Protein AF-A0A1Z9PSG3-F1 (afdb_monomer)

Nearest PDB structures (foldseek):
  7zpi-assembly1_A  TM=4.264E-01  e=4.645E+00  Mus musculus
  6bq2-assembly1_B  TM=3.607E-01  e=4.940E+00  Medicago truncatula
  6ywy-assembly1_K  TM=2.471E-01  e=3.416E+00  Neurospora crassa
  3a0b-assembly1_O  TM=2.567E-01  e=6.717E+00  Thermostichus vulcanus

Solvent-accessible surface area (backbone atoms only — not comparable to full-atom values): 5642 Å² total; per-residue (Å²): 80,83,60,41,37,53,84,86,77,53,60,39,36,36,31,39,48,81,54,60,55,40,72,47,74,49,75,47,95,87,70,52,73,46,71,42,75,41,56,72,63,55,46,27,37,34,30,44,78,76,37,77,78,46,73,29,75,48,65,68,62,48,49,48,52,50,38,51,52,39,27,73,77,58,79,49,66,90,61,71,89,43,89,91,47,46,44,70,62,94,32,19,82,40,80,112

Radius of gyration: 13.53 Å; Cα contacts (8 Å, |Δi|>4): 172; chains: 1; bounding box: 31×31×33 Å

pLDDT: mean 79.84, std 7.47, range [59.53, 91.0]

Secondary structure (DSSP, 8-state):
-EEEE-SSS-SEEEEE-SSTT-EEEEE-TTS-EEEEEPPSS-SEEEEETTEEEEEES-HHHHHHHHHHHHHHHHS----S--TTTEEEETTEEEE-

Structure (mmCIF, N/CA/C/O backbone):
data_AF-A0A1Z9PSG3-F1
#
_entry.id   AF-A0A1Z9PSG3-F1
#
loop_
_atom_site.group_PDB
_atom_site.id
_atom_site.type_symbol
_atom_site.label_atom_id
_atom_site.label_alt_id
_atom_site.label_comp_id
_atom_site.label_asym_id
_atom_site.label_entity_id
_atom_site.label_seq_id
_atom_site.pdbx_PDB_ins_code
_atom_site.Cartn_x
_atom_site.Cartn_y
_atom_site.Cartn_z
_atom_site.occupancy
_atom_site.B_iso_or_equiv
_atom_site.auth_seq_id
_atom_site.auth_comp_id
_atom_site.auth_asym_id
_atom_site.auth_atom_id
_atom_site.pdbx_PDB_model_num
ATOM 1 N N . MET A 1 1 ? 3.164 -3.294 8.757 1.00 80.81 1 MET A N 1
ATOM 2 C CA . MET A 1 1 ? 4.576 -3.007 8.417 1.00 80.81 1 MET A CA 1
ATOM 3 C C . MET A 1 1 ? 4.630 -2.125 7.174 1.00 80.81 1 MET A C 1
ATOM 5 O O . MET A 1 1 ? 3.933 -2.445 6.222 1.00 80.81 1 MET A O 1
ATOM 9 N N . LEU A 1 2 ? 5.392 -1.024 7.164 1.00 84.12 2 LEU A N 1
ATOM 10 C CA . LEU A 1 2 ? 5.579 -0.207 5.951 1.00 84.12 2 LEU A CA 1
ATOM 11 C C . LEU A 1 2 ? 6.565 -0.918 5.016 1.00 84.12 2 LEU A C 1
ATOM 13 O O . LEU A 1 2 ? 7.644 -1.285 5.467 1.00 84.12 2 LEU A O 1
ATOM 17 N N . ILE A 1 3 ? 6.200 -1.096 3.747 1.00 84.69 3 ILE A N 1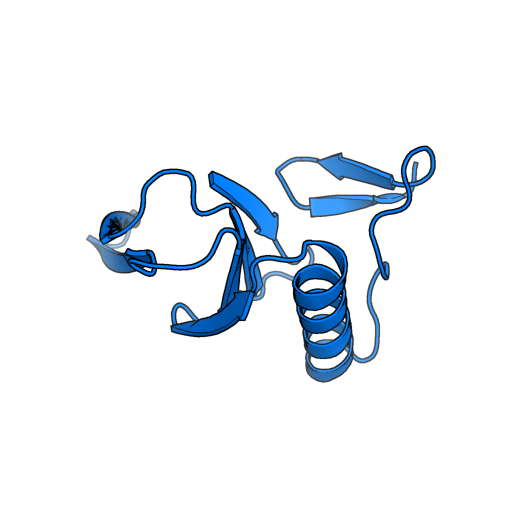
ATOM 18 C CA . ILE A 1 3 ? 7.038 -1.756 2.738 1.00 84.69 3 ILE A CA 1
ATOM 19 C C . ILE A 1 3 ? 7.766 -0.708 1.901 1.00 84.69 3 ILE A C 1
ATOM 21 O O . ILE A 1 3 ? 8.991 -0.671 1.878 1.00 84.69 3 ILE A O 1
ATOM 25 N N . ARG A 1 4 ? 7.004 0.178 1.252 1.00 83.56 4 ARG A N 1
ATOM 26 C CA . ARG A 1 4 ? 7.527 1.201 0.342 1.00 83.56 4 ARG A CA 1
ATOM 27 C C . ARG A 1 4 ? 6.821 2.531 0.577 1.00 83.56 4 ARG A C 1
ATOM 29 O O . ARG A 1 4 ? 5.631 2.553 0.870 1.00 83.56 4 ARG A O 1
ATOM 36 N N . LYS A 1 5 ? 7.534 3.638 0.423 1.00 83.75 5 LYS A N 1
ATOM 37 C CA . LYS A 1 5 ? 7.009 5.004 0.412 1.00 83.75 5 LYS A CA 1
ATOM 38 C C . LYS A 1 5 ? 7.535 5.749 -0.813 1.00 83.75 5 LYS A C 1
ATOM 40 O O . LYS A 1 5 ? 8.584 5.391 -1.352 1.00 83.75 5 LYS A O 1
ATOM 45 N N . SER A 1 6 ? 6.792 6.756 -1.268 1.00 77.94 6 SER A N 1
ATOM 46 C CA . SER A 1 6 ? 7.238 7.610 -2.376 1.00 77.94 6 SER A CA 1
ATOM 47 C C . SER A 1 6 ? 8.524 8.362 -2.016 1.00 77.94 6 SER A C 1
ATOM 49 O O . SER A 1 6 ? 8.698 8.814 -0.883 1.00 77.94 6 SER A O 1
ATOM 51 N N . SER A 1 7 ? 9.433 8.481 -2.989 1.00 70.69 7 SER A N 1
ATOM 52 C CA . SER A 1 7 ? 10.670 9.264 -2.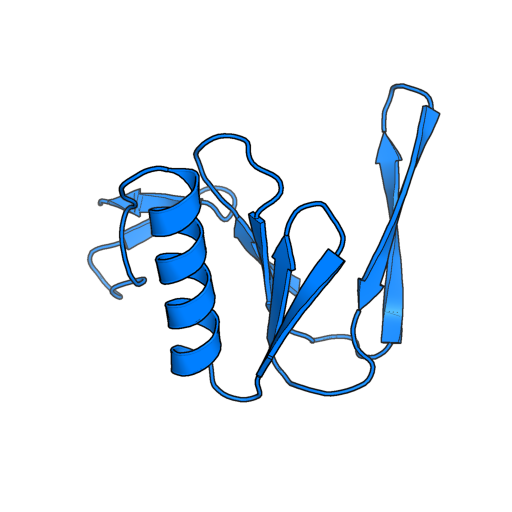871 1.00 70.69 7 SER A CA 1
ATOM 53 C C . SER A 1 7 ? 10.419 10.768 -2.964 1.00 70.69 7 SER A C 1
ATOM 55 O O . SER A 1 7 ? 11.200 11.547 -2.426 1.00 70.69 7 SER A O 1
ATOM 57 N N . LYS A 1 8 ? 9.334 11.180 -3.635 1.00 66.75 8 LYS A N 1
ATOM 58 C CA . LYS A 1 8 ? 9.075 12.576 -4.016 1.00 66.75 8 LYS A CA 1
ATOM 59 C C . LYS A 1 8 ? 8.336 13.398 -2.952 1.00 66.75 8 LYS A C 1
ATOM 61 O O . LYS A 1 8 ? 7.848 14.477 -3.251 1.00 66.75 8 LYS A O 1
ATOM 66 N N . GLY A 1 9 ? 8.247 12.907 -1.714 1.00 62.41 9 GLY A N 1
ATOM 67 C CA . GLY A 1 9 ? 7.662 13.660 -0.595 1.00 62.41 9 GLY A CA 1
ATOM 68 C C . GLY A 1 9 ? 6.134 13.615 -0.493 1.00 62.41 9 GLY A C 1
ATOM 69 O O . GLY A 1 9 ? 5.573 14.283 0.366 1.00 62.41 9 GLY A O 1
ATOM 70 N N . HIS A 1 10 ? 5.460 12.807 -1.313 1.00 69.75 10 HIS A N 1
ATOM 71 C CA . HIS A 1 10 ? 4.018 12.585 -1.196 1.00 69.75 10 HIS A CA 1
ATOM 72 C C . HIS A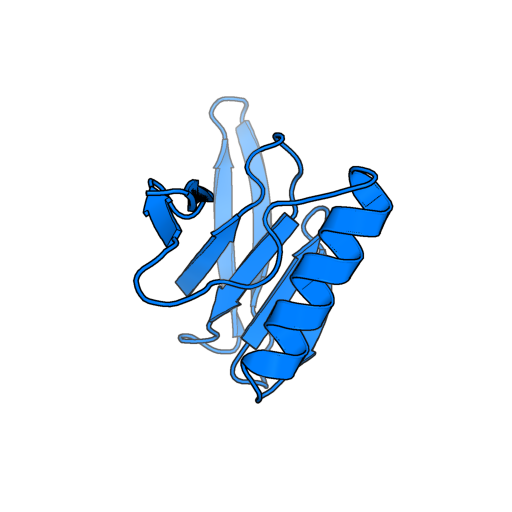 1 10 ? 3.702 11.477 -0.183 1.00 69.75 10 HIS A C 1
ATOM 74 O O . HIS A 1 10 ? 4.446 10.497 -0.068 1.00 69.75 10 HIS A O 1
ATOM 80 N N . ASP A 1 11 ? 2.552 11.596 0.487 1.00 79.06 11 ASP A N 1
ATOM 81 C CA . ASP A 1 11 ? 2.010 10.634 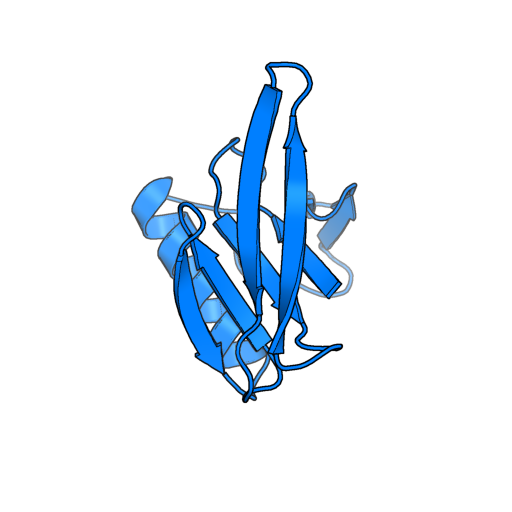1.462 1.00 79.06 11 ASP A CA 1
ATOM 82 C C . ASP A 1 11 ? 1.475 9.345 0.786 1.00 79.06 11 ASP A C 1
ATOM 84 O O . ASP A 1 11 ? 0.409 8.833 1.129 1.00 79.06 11 ASP A O 1
ATOM 88 N N . LEU A 1 12 ? 2.207 8.807 -0.201 1.00 84.38 12 LEU A N 1
ATOM 89 C CA . LEU A 1 12 ? 1.930 7.520 -0.841 1.00 84.38 12 LEU A CA 1
ATOM 90 C C . LEU A 1 12 ? 2.791 6.427 -0.204 1.00 84.38 12 LEU A C 1
ATOM 92 O O . LEU A 1 12 ? 4.022 6.409 -0.333 1.00 84.38 12 LEU A O 1
ATOM 96 N N . GLN A 1 13 ? 2.133 5.496 0.475 1.00 87.56 13 GLN A N 1
ATOM 97 C CA . GLN A 1 13 ? 2.759 4.473 1.302 1.00 87.56 13 GLN A CA 1
ATOM 98 C C . GLN A 1 13 ? 2.088 3.117 1.088 1.00 87.56 13 GLN A C 1
ATOM 100 O O . GLN A 1 13 ? 0.873 2.972 1.191 1.00 87.56 13 GLN A O 1
ATOM 105 N N . LEU A 1 14 ? 2.896 2.098 0.828 1.00 88.19 14 LEU A N 1
ATOM 106 C CA . LEU A 1 14 ? 2.469 0.717 0.674 1.00 88.19 14 LEU A CA 1
ATOM 107 C C . LEU A 1 14 ? 2.794 -0.067 1.943 1.00 88.19 14 LEU A C 1
ATOM 109 O O . LEU A 1 14 ? 3.951 -0.131 2.369 1.00 88.19 14 LEU A O 1
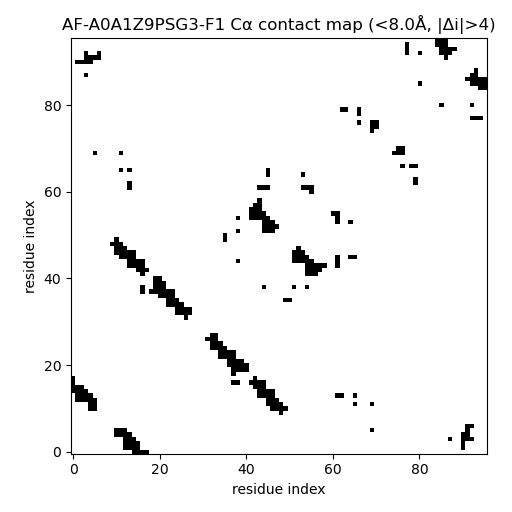ATOM 113 N N . TYR A 1 15 ? 1.784 -0.698 2.528 1.00 88.75 15 TYR A N 1
ATOM 114 C CA . TYR A 1 15 ? 1.897 -1.431 3.779 1.00 88.75 15 TYR A CA 1
ATOM 115 C C . TYR A 1 15 ? 1.575 -2.917 3.609 1.00 88.75 15 TYR A C 1
ATOM 117 O O . TYR A 1 15 ? 0.671 -3.309 2.870 1.00 88.75 15 TYR A O 1
ATOM 125 N N . ARG A 1 16 ? 2.279 -3.745 4.388 1.00 87.12 16 ARG A N 1
ATOM 126 C CA . ARG A 1 16 ? 1.886 -5.119 4.708 1.00 87.12 16 ARG A CA 1
ATOM 127 C C . ARG A 1 16 ? 1.031 -5.107 5.963 1.00 87.12 16 ARG A C 1
ATOM 129 O O . ARG A 1 16 ? 1.455 -4.572 6.998 1.00 87.12 16 ARG A O 1
ATOM 136 N N . ASN A 1 17 ? -0.126 -5.742 5.901 1.00 84.56 17 ASN A N 1
ATOM 137 C CA . ASN A 1 17 ? -1.002 -5.932 7.038 1.00 84.56 17 ASN A CA 1
ATOM 138 C C . ASN A 1 17 ? -0.508 -7.085 7.918 1.00 84.56 17 ASN A C 1
ATOM 140 O O . ASN A 1 17 ? -0.948 -8.221 7.818 1.00 84.56 17 ASN A O 1
ATOM 144 N N . THR A 1 18 ? 0.473 -6.786 8.763 1.00 80.75 18 THR A N 1
ATOM 145 C CA . THR A 1 18 ? 1.013 -7.733 9.751 1.00 80.75 18 THR A CA 1
ATOM 146 C C . THR A 1 18 ? 0.230 -7.715 11.065 1.00 80.75 18 THR A C 1
ATOM 148 O O . THR A 1 18 ? 0.426 -8.580 11.904 1.00 80.75 18 THR A O 1
ATOM 151 N N . THR A 1 19 ? -0.608 -6.696 11.268 1.00 80.31 19 THR A N 1
ATOM 152 C CA . THR A 1 19 ? -1.385 -6.459 12.492 1.00 80.31 19 THR A CA 1
ATOM 153 C C . THR A 1 19 ? -2.759 -5.912 12.090 1.00 80.31 19 THR A C 1
ATOM 155 O O . THR A 1 19 ? -2.929 -4.687 12.046 1.00 80.31 19 THR A O 1
ATOM 158 N N . PRO A 1 20 ? -3.707 -6.793 11.724 1.00 82.88 20 PRO A N 1
ATOM 159 C CA . PRO A 1 20 ? -5.030 -6.398 11.249 1.00 82.88 20 PRO A CA 1
ATOM 160 C C . PRO A 1 20 ? -5.788 -5.588 12.301 1.00 82.88 20 PRO A C 1
ATOM 162 O O . PRO A 1 20 ? -5.754 -5.919 13.483 1.00 82.88 20 PRO A O 1
ATOM 165 N N . GLY A 1 21 ? -6.450 -4.508 11.879 1.00 79.50 21 GLY A N 1
ATOM 166 C CA . GLY A 1 21 ? -7.220 -3.635 12.777 1.00 79.50 21 GLY A CA 1
ATOM 167 C C . GLY A 1 21 ? -6.379 -2.768 13.723 1.00 79.50 21 GLY A C 1
ATOM 168 O O . GLY A 1 21 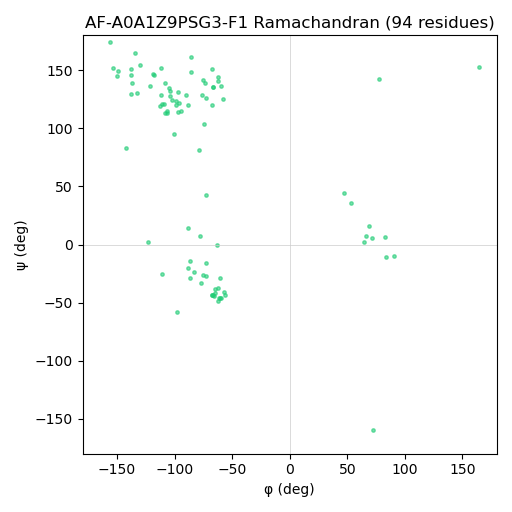? -6.935 -2.063 14.561 1.00 79.50 21 GLY A O 1
ATOM 169 N N . ALA A 1 22 ? -5.049 -2.783 13.596 1.00 83.00 22 ALA A N 1
ATOM 170 C CA .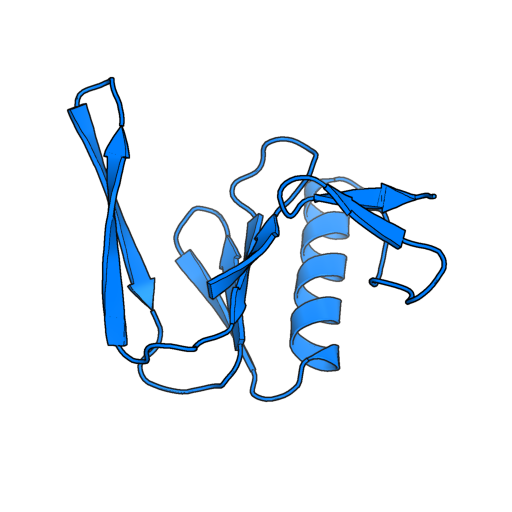 ALA A 1 22 ? -4.194 -1.920 14.396 1.00 83.00 22 ALA A CA 1
ATOM 171 C C . ALA A 1 22 ? -4.406 -0.444 14.038 1.00 83.00 22 ALA A C 1
ATOM 173 O O . ALA A 1 22 ? -4.398 -0.051 12.871 1.00 83.00 22 ALA A O 1
ATOM 174 N N . VAL A 1 23 ? -4.511 0.394 15.061 1.00 82.94 23 VAL A N 1
ATOM 175 C CA . VAL A 1 23 ? -4.516 1.846 14.910 1.00 82.94 23 VAL A CA 1
ATOM 176 C C . VAL A 1 23 ? -3.113 2.346 15.219 1.00 82.94 23 VAL A C 1
ATOM 178 O O . VAL A 1 23 ? -2.587 2.114 16.306 1.00 82.94 23 VAL A O 1
ATOM 181 N N . ARG A 1 24 ? -2.474 2.996 14.246 1.00 81.38 24 ARG A N 1
ATOM 182 C CA . ARG A 1 24 ? -1.160 3.610 14.439 1.00 81.38 24 ARG A CA 1
ATOM 183 C C . ARG A 1 24 ? -1.301 5.114 14.513 1.00 81.38 24 ARG A C 1
ATOM 185 O O . ARG A 1 24 ? -1.598 5.758 13.512 1.00 81.38 24 ARG A O 1
ATOM 192 N N . THR A 1 25 ? -1.022 5.655 15.688 1.00 80.00 25 THR A N 1
ATOM 193 C CA . THR A 1 25 ? -1.008 7.095 15.925 1.00 80.00 25 THR A CA 1
ATOM 194 C C . THR A 1 25 ? 0.426 7.596 15.860 1.00 80.00 25 THR A C 1
ATOM 196 O O . THR A 1 25 ? 1.295 7.110 16.585 1.00 80.00 25 THR A O 1
ATOM 199 N N . LYS A 1 26 ? 0.693 8.563 14.987 1.00 77.75 26 LYS A N 1
ATOM 200 C CA . LYS A 1 26 ? 1.979 9.248 14.903 1.00 77.75 26 LYS A CA 1
ATOM 201 C C . LYS A 1 26 ? 1.792 10.682 15.373 1.00 77.75 26 LYS A C 1
ATOM 203 O O . LYS A 1 26 ? 0.986 11.422 14.817 1.00 77.75 26 LYS A O 1
ATOM 208 N N . LYS A 1 27 ? 2.527 11.057 16.417 1.00 76.50 27 LYS A N 1
ATOM 209 C CA . LYS A 1 27 ? 2.540 12.422 16.942 1.00 76.50 27 LYS A CA 1
ATOM 210 C C . LYS A 1 27 ? 3.733 13.161 16.346 1.00 76.50 27 LYS A C 1
ATOM 212 O O . LYS A 1 27 ? 4.865 12.691 16.460 1.00 76.50 27 LYS A O 1
ATOM 217 N N . PHE A 1 28 ? 3.470 14.266 15.665 1.00 74.69 28 PHE A N 1
ATOM 218 C CA . PHE A 1 28 ? 4.501 15.112 15.077 1.00 74.69 28 PHE A CA 1
ATOM 219 C C . PHE A 1 28 ? 5.023 16.109 16.112 1.00 74.69 28 PHE A C 1
ATOM 221 O O . PHE A 1 28 ? 4.384 16.350 17.140 1.00 74.69 28 PHE A O 1
ATOM 228 N N . LYS A 1 29 ? 6.206 16.679 15.851 1.00 72.00 29 LYS A N 1
ATOM 229 C CA . LYS A 1 29 ? 6.814 17.687 16.736 1.00 72.00 29 LYS A CA 1
ATOM 230 C C . LYS A 1 29 ? 5.938 18.933 16.885 1.00 72.00 29 LYS A C 1
ATOM 232 O O . LYS A 1 29 ? 5.941 19.527 17.954 1.00 72.00 29 LYS A O 1
ATOM 237 N N . ASP A 1 30 ? 5.138 19.241 15.868 1.00 77.31 30 ASP A N 1
ATOM 238 C CA . ASP A 1 30 ? 4.207 20.375 15.846 1.00 77.31 30 ASP A CA 1
ATOM 239 C C . ASP A 1 30 ? 2.912 20.120 16.644 1.00 77.31 30 ASP A C 1
ATOM 241 O O . ASP A 1 30 ? 1.975 20.910 16.603 1.00 77.31 30 ASP A O 1
ATOM 245 N N . GLY A 1 31 ? 2.825 18.999 17.371 1.00 72.19 31 GLY A N 1
ATOM 246 C CA . GLY A 1 31 ? 1.683 18.655 18.222 1.00 72.19 31 GLY A CA 1
ATOM 247 C C . GLY A 1 31 ? 0.518 17.986 17.490 1.00 72.19 31 GLY A C 1
ATOM 248 O O . GLY A 1 31 ? -0.359 17.421 18.146 1.00 72.19 31 GLY A O 1
ATOM 249 N N . THR A 1 32 ? 0.529 17.964 16.156 1.00 75.81 32 THR A N 1
ATOM 250 C CA . THR A 1 32 ? -0.463 17.252 15.345 1.00 75.81 32 THR A CA 1
ATOM 251 C C . THR A 1 32 ? -0.346 15.738 15.528 1.00 75.81 32 THR A C 1
ATOM 253 O O . THR A 1 32 ? 0.741 15.154 15.556 1.00 75.81 32 THR A O 1
ATOM 256 N N . THR A 1 33 ? -1.494 15.083 15.679 1.00 78.44 33 THR A N 1
ATOM 257 C CA . THR A 1 33 ? -1.613 13.624 15.746 1.00 78.44 33 THR A CA 1
ATOM 258 C C . THR A 1 33 ? -2.263 13.114 14.477 1.00 78.44 33 THR A C 1
ATOM 260 O O . THR A 1 33 ? -3.402 13.465 14.180 1.00 78.44 33 THR A O 1
ATOM 263 N N . GLU A 1 34 ? -1.563 12.246 13.758 1.00 78.88 34 GLU A N 1
ATOM 264 C CA . GLU A 1 34 ? -2.124 11.532 12.619 1.00 78.88 34 GLU A CA 1
ATOM 265 C C . GLU A 1 34 ? -2.420 10.096 13.012 1.00 78.88 34 GLU A C 1
ATOM 267 O O . GLU A 1 34 ? -1.584 9.406 13.599 1.00 78.88 34 GLU A O 1
ATOM 272 N N . THR A 1 35 ? -3.621 9.649 12.667 1.00 80.12 35 THR A N 1
ATOM 273 C CA . THR A 1 35 ? -4.089 8.303 12.967 1.00 80.12 35 THR A CA 1
ATOM 274 C C . THR A 1 35 ? -4.238 7.544 11.662 1.00 80.12 35 THR A C 1
ATOM 276 O O . THR A 1 35 ? -5.016 7.940 10.799 1.00 80.12 35 THR A O 1
ATOM 279 N N . LEU A 1 36 ? -3.496 6.450 11.518 1.00 82.25 36 LEU A N 1
ATOM 280 C CA . LEU A 1 36 ? -3.637 5.520 10.409 1.00 82.25 36 LEU A CA 1
ATOM 281 C C . LEU A 1 36 ? -4.264 4.224 10.917 1.00 82.25 36 LEU A C 1
ATOM 283 O O . LEU A 1 36 ? -3.638 3.466 11.663 1.00 82.25 36 LEU A O 1
ATOM 287 N N . THR A 1 37 ? -5.486 3.956 10.472 1.00 83.50 37 THR A N 1
ATOM 288 C CA . THR A 1 37 ? -6.196 2.715 10.788 1.00 83.50 37 THR A CA 1
ATOM 289 C C . THR A 1 37 ? -5.852 1.647 9.762 1.00 83.50 37 THR A C 1
ATOM 291 O O . THR A 1 37 ? -6.090 1.811 8.564 1.00 83.50 37 THR A O 1
ATOM 294 N N . TYR A 1 38 ? -5.281 0.541 10.230 1.00 82.56 38 TYR A N 1
ATOM 295 C CA . TYR A 1 38 ? -4.973 -0.597 9.378 1.00 82.56 38 TYR A CA 1
ATOM 296 C C . TYR A 1 38 ? -6.273 -1.337 9.061 1.00 82.56 38 TYR A C 1
ATOM 298 O O . TYR A 1 38 ? -7.128 -1.486 9.938 1.00 82.56 38 TYR A O 1
ATOM 306 N N . PRO A 1 39 ? -6.443 -1.833 7.828 1.00 82.12 39 PRO A N 1
ATOM 307 C CA . PRO A 1 39 ? -7.619 -2.616 7.499 1.00 82.12 39 PRO A CA 1
ATOM 308 C C . PRO A 1 39 ? -7.666 -3.897 8.347 1.00 82.12 39 PRO A C 1
ATOM 310 O O . PRO A 1 39 ? -6.642 -4.505 8.665 1.00 82.12 39 PRO A O 1
ATOM 313 N N . SER A 1 40 ? -8.872 -4.311 8.732 1.00 81.75 40 SER A N 1
ATOM 314 C CA . SER A 1 40 ? -9.114 -5.548 9.491 1.00 81.75 40 SER A CA 1
ATOM 315 C C . SER A 1 40 ? -8.942 -6.811 8.645 1.00 81.75 40 SER A C 1
ATOM 317 O O . SER A 1 40 ? -8.817 -7.906 9.180 1.00 8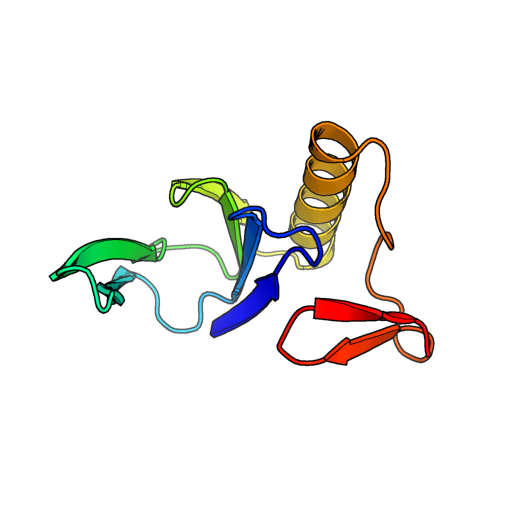1.75 40 SER A O 1
ATOM 319 N N . SER A 1 41 ? -8.925 -6.657 7.323 1.00 78.06 41 SER A N 1
ATOM 320 C CA . SER A 1 41 ? -8.794 -7.731 6.345 1.00 78.06 41 SER A CA 1
ATOM 321 C C . SER A 1 41 ? -7.775 -7.356 5.270 1.00 78.06 41 SER A C 1
ATOM 323 O O . SER A 1 41 ? -7.431 -6.182 5.111 1.00 78.06 41 SER A O 1
ATOM 325 N N . LYS A 1 42 ? -7.336 -8.362 4.510 1.00 84.50 42 LYS A N 1
ATOM 326 C CA . LYS A 1 42 ? -6.352 -8.286 3.421 1.00 84.50 42 LYS A CA 1
ATOM 327 C C . LYS A 1 42 ? -4.894 -8.193 3.860 1.00 84.50 42 LYS A C 1
ATOM 329 O O . LYS A 1 42 ? -4.573 -7.501 4.824 1.00 84.50 42 LYS A O 1
ATOM 334 N N . ASN A 1 43 ? -4.013 -8.864 3.117 1.00 87.06 43 ASN A N 1
ATOM 335 C CA . ASN A 1 43 ? -2.575 -8.931 3.420 1.00 87.06 43 ASN A CA 1
ATOM 336 C C . ASN A 1 43 ? -1.812 -7.630 3.136 1.00 87.06 43 ASN A C 1
ATOM 338 O O . ASN A 1 43 ? -0.788 -7.367 3.771 1.00 87.06 43 ASN A O 1
ATOM 342 N N . TYR A 1 44 ? -2.284 -6.811 2.198 1.00 88.75 44 TYR A N 1
ATOM 343 C CA . TYR A 1 44 ? -1.626 -5.581 1.771 1.00 88.75 44 TYR A CA 1
ATOM 344 C C . TYR A 1 44 ? -2.622 -4.447 1.585 1.00 88.75 44 TYR A C 1
ATOM 346 O O . TYR A 1 44 ? -3.783 -4.655 1.223 1.00 88.75 44 TYR A O 1
ATOM 354 N N . PHE A 1 45 ? -2.147 -3.225 1.798 1.00 90.62 45 PHE A N 1
ATOM 355 C CA . PHE A 1 45 ? -2.950 -2.037 1.576 1.00 90.62 45 PHE A CA 1
ATOM 356 C C . PHE A 1 45 ? -2.100 -0.838 1.180 1.00 90.62 45 PHE A C 1
ATOM 358 O O . PHE A 1 45 ? -0.968 -0.659 1.635 1.00 90.62 45 PHE A O 1
ATOM 365 N N . LEU A 1 46 ? -2.683 -0.022 0.314 1.00 89.75 46 LEU A N 1
ATOM 366 C CA . LEU A 1 46 ? -2.104 1.194 -0.215 1.00 89.75 46 LEU A CA 1
ATOM 367 C C . LEU A 1 46 ? -2.751 2.385 0.480 1.00 89.75 46 LEU A C 1
ATOM 369 O O . LEU A 1 46 ? -3.977 2.500 0.528 1.00 89.75 46 LEU A O 1
ATOM 373 N N . VAL A 1 47 ? -1.911 3.258 1.011 1.00 87.88 47 VAL A N 1
ATOM 374 C CA . VAL A 1 47 ? -2.299 4.488 1.688 1.00 87.88 47 VAL A CA 1
ATOM 375 C C . VAL A 1 47 ? -1.858 5.655 0.825 1.00 87.88 47 VAL A C 1
ATOM 377 O O . VAL A 1 47 ? -0.699 5.722 0.422 1.00 87.88 47 VAL A O 1
ATOM 380 N N . PHE A 1 48 ? -2.782 6.564 0.555 1.00 86.62 48 PHE A N 1
ATOM 381 C CA . PHE A 1 48 ? -2.518 7.819 -0.127 1.00 86.62 48 PHE A CA 1
ATOM 382 C C . PHE A 1 48 ? -3.181 8.951 0.645 1.00 86.62 48 PHE A C 1
ATOM 384 O O . PHE A 1 48 ? -4.350 8.831 1.014 1.00 86.62 48 PHE A O 1
ATOM 391 N N . ASN A 1 49 ? -2.437 10.022 0.930 1.00 83.25 49 ASN A N 1
ATOM 392 C CA . ASN A 1 49 ? -2.917 11.147 1.742 1.00 83.25 49 ASN A CA 1
ATOM 393 C C . ASN A 1 49 ? -3.620 10.673 3.024 1.00 83.25 49 ASN A C 1
ATOM 395 O O . ASN A 1 49 ? -4.706 11.133 3.372 1.00 83.25 49 ASN A O 1
ATOM 399 N N . ARG A 1 50 ? -3.000 9.695 3.701 1.00 77.88 50 ARG A N 1
ATOM 400 C CA . ARG A 1 50 ? -3.457 9.097 4.973 1.00 77.88 50 ARG A CA 1
ATOM 401 C C . ARG A 1 50 ? -4.765 8.301 4.887 1.00 77.88 50 ARG A C 1
ATOM 403 O O . ARG A 1 50 ? -5.246 7.820 5.908 1.00 77.88 50 ARG A O 1
ATOM 410 N N . ASN A 1 51 ? -5.293 8.077 3.686 1.00 82.88 51 ASN A N 1
ATOM 411 C CA . ASN A 1 51 ? -6.458 7.236 3.450 1.00 82.88 51 ASN A CA 1
ATOM 412 C C . ASN A 1 51 ? -6.066 5.933 2.760 1.00 82.88 51 ASN A C 1
ATOM 414 O O . ASN A 1 51 ? -5.249 5.913 1.841 1.00 82.88 51 ASN A O 1
ATOM 418 N N . VAL A 1 52 ? -6.669 4.826 3.193 1.00 87.75 52 VAL A N 1
ATOM 419 C CA . VAL A 1 52 ? -6.492 3.530 2.529 1.00 87.75 52 VAL A CA 1
ATOM 420 C C . VAL A 1 52 ? -7.288 3.543 1.227 1.00 87.75 52 VAL A C 1
ATOM 422 O O . VAL A 1 52 ? -8.507 3.396 1.255 1.00 87.75 52 VAL A O 1
ATOM 425 N N . ILE A 1 53 ? -6.599 3.702 0.099 1.00 89.00 53 ILE A N 1
ATOM 426 C CA . ILE A 1 53 ? -7.225 3.770 -1.228 1.00 89.00 53 ILE A CA 1
ATOM 427 C C . ILE A 1 53 ? -7.433 2.391 -1.852 1.00 89.00 53 ILE A C 1
ATOM 429 O O . ILE A 1 53 ? -8.367 2.200 -2.623 1.00 89.00 53 ILE A O 1
ATOM 433 N N . GLN A 1 54 ? -6.593 1.411 -1.509 1.00 89.75 54 GLN A N 1
ATOM 434 C CA . GLN A 1 54 ? -6.686 0.070 -2.081 1.00 89.75 54 GLN A CA 1
ATOM 435 C C . GLN A 1 54 ? -6.213 -0.996 -1.098 1.00 89.75 54 GLN A C 1
ATOM 437 O O . GLN A 1 54 ? -5.354 -0.753 -0.251 1.00 89.75 54 GLN A O 1
ATOM 442 N N . ARG A 1 55 ? -6.796 -2.193 -1.199 1.00 91.00 55 ARG A N 1
ATOM 443 C CA . ARG A 1 55 ? -6.499 -3.356 -0.355 1.00 91.00 55 ARG A CA 1
ATOM 444 C C . ARG A 1 55 ? -6.418 -4.588 -1.245 1.00 91.00 55 ARG A C 1
ATOM 446 O O . ARG A 1 55 ? -7.230 -4.728 -2.155 1.00 91.00 55 ARG A O 1
ATOM 453 N N . SER A 1 56 ? -5.460 -5.469 -0.996 1.00 89.31 56 SER A N 1
ATOM 454 C CA . SER A 1 56 ? -5.261 -6.676 -1.799 1.00 89.31 56 SER A CA 1
ATOM 455 C C . SER A 1 56 ? -4.589 -7.771 -0.982 1.00 89.31 56 SER A C 1
ATOM 457 O O . SER A 1 56 ? -3.824 -7.491 -0.063 1.00 89.31 56 SER A O 1
ATOM 459 N N . ASP A 1 57 ? -4.850 -9.023 -1.344 1.00 87.75 57 ASP A N 1
ATOM 460 C CA . ASP A 1 57 ? -4.107 -10.177 -0.828 1.00 87.75 57 ASP A CA 1
ATOM 461 C C . ASP A 1 57 ? -2.865 -10.494 -1.668 1.00 87.75 57 ASP A C 1
ATOM 463 O O . ASP A 1 57 ? -1.937 -11.126 -1.168 1.00 87.75 57 ASP A O 1
ATOM 467 N N . SER A 1 58 ? -2.838 -10.012 -2.916 1.00 88.38 58 SER A N 1
ATOM 468 C CA . SER A 1 58 ? -1.751 -10.210 -3.875 1.00 88.38 58 SER A CA 1
ATOM 469 C C . SER A 1 58 ? -0.792 -9.020 -3.890 1.00 88.38 58 SER A C 1
ATOM 471 O O . SER A 1 58 ? -1.228 -7.866 -4.008 1.00 88.38 58 SER A O 1
ATOM 473 N N . TRP A 1 59 ? 0.507 -9.326 -3.805 1.00 83.00 59 TRP A N 1
ATOM 474 C CA . TRP A 1 59 ? 1.600 -8.359 -3.904 1.00 83.00 59 TRP A CA 1
ATOM 475 C C . TRP A 1 59 ? 1.624 -7.667 -5.271 1.00 83.00 59 TRP A C 1
ATOM 477 O O . TRP A 1 59 ? 1.630 -6.441 -5.326 1.00 83.00 59 TRP A O 1
ATOM 487 N N . ASP A 1 60 ? 1.544 -8.427 -6.365 1.00 87.38 60 ASP A N 1
ATOM 488 C CA . ASP A 1 60 ? 1.571 -7.875 -7.724 1.00 87.38 60 ASP A CA 1
ATOM 489 C C . ASP A 1 60 ? 0.474 -6.834 -7.951 1.00 87.38 60 ASP A C 1
ATOM 491 O O . ASP A 1 60 ? 0.724 -5.761 -8.500 1.00 87.38 60 ASP A O 1
ATOM 495 N N . THR A 1 61 ? -0.743 -7.119 -7.484 1.00 89.81 61 THR A N 1
ATOM 496 C CA . THR A 1 61 ? -1.889 -6.221 -7.663 1.00 89.81 61 THR A CA 1
ATOM 497 C C . THR A 1 61 ? -1.700 -4.905 -6.914 1.00 89.81 61 THR A C 1
ATOM 499 O O . THR A 1 61 ? -1.991 -3.839 -7.453 1.00 89.81 61 THR A O 1
ATOM 502 N N . ILE A 1 62 ? -1.224 -4.958 -5.665 1.00 88.19 62 ILE A N 1
ATOM 503 C CA . ILE A 1 62 ? -1.072 -3.747 -4.849 1.00 88.19 62 ILE A CA 1
ATOM 504 C C . ILE A 1 62 ? 0.166 -2.942 -5.246 1.00 88.19 62 ILE A C 1
ATOM 506 O O . ILE A 1 62 ? 0.152 -1.715 -5.179 1.00 88.19 62 ILE A O 1
ATOM 510 N N . GLU A 1 63 ? 1.230 -3.618 -5.680 1.00 85.94 63 GLU A N 1
ATOM 511 C CA . GLU A 1 63 ? 2.425 -2.966 -6.191 1.00 85.94 63 GLU A CA 1
ATOM 512 C C . GLU A 1 63 ? 2.122 -2.256 -7.507 1.00 85.94 63 GLU A C 1
ATOM 514 O O . GLU A 1 63 ? 2.512 -1.103 -7.681 1.00 85.94 63 GLU A O 1
ATOM 519 N N . GLN A 1 64 ? 1.377 -2.898 -8.407 1.00 86.94 64 GLN A N 1
ATOM 520 C CA . GLN A 1 64 ? 0.944 -2.256 -9.640 1.00 86.94 64 GLN A CA 1
ATOM 521 C C . GLN A 1 64 ? 0.081 -1.025 -9.352 1.00 86.94 64 GLN A C 1
ATOM 523 O O . GLN A 1 64 ? 0.383 0.044 -9.870 1.00 86.94 64 GLN A O 1
ATOM 528 N N . ALA A 1 65 ? -0.887 -1.132 -8.438 1.00 87.38 65 ALA A N 1
ATOM 529 C CA . ALA A 1 65 ? -1.682 0.015 -8.004 1.00 87.38 65 ALA A CA 1
ATOM 530 C C . ALA A 1 65 ? -0.822 1.159 -7.440 1.00 87.38 65 ALA A C 1
ATOM 532 O O . ALA A 1 65 ? -1.065 2.325 -7.744 1.00 87.38 65 ALA A O 1
ATOM 533 N N . TYR A 1 66 ? 0.209 0.840 -6.649 1.00 85.81 66 TYR A N 1
ATOM 534 C CA . TYR A 1 66 ? 1.168 1.832 -6.159 1.00 85.81 66 TYR A CA 1
ATOM 535 C C . TYR A 1 66 ? 1.914 2.511 -7.316 1.00 85.81 66 TYR A C 1
ATOM 537 O O . TYR A 1 66 ? 2.055 3.732 -7.322 1.00 85.81 66 TYR A O 1
ATOM 545 N N . VAL A 1 67 ? 2.402 1.738 -8.291 1.00 84.38 67 VAL A N 1
ATOM 546 C CA . VAL A 1 67 ? 3.144 2.260 -9.449 1.00 84.38 67 VAL A CA 1
ATOM 547 C C . VAL A 1 67 ? 2.256 3.134 -10.326 1.00 84.38 67 VAL A C 1
ATOM 549 O O . VAL A 1 67 ? 2.701 4.197 -10.751 1.00 84.38 67 VAL A O 1
ATOM 552 N N . ASP A 1 68 ? 1.015 2.721 -10.562 1.00 86.31 68 ASP A N 1
ATOM 553 C CA . ASP A 1 68 ? 0.060 3.473 -11.370 1.00 86.31 68 ASP A CA 1
ATOM 554 C C . ASP A 1 68 ? -0.314 4.785 -10.680 1.00 86.31 68 ASP A C 1
ATOM 556 O O . ASP A 1 68 ? -0.244 5.840 -11.305 1.00 86.31 68 ASP A O 1
ATOM 560 N N . LYS A 1 69 ? -0.563 4.764 -9.362 1.00 84.00 69 LYS A N 1
ATOM 561 C CA . LYS A 1 69 ? -0.754 5.995 -8.580 1.00 84.00 69 LYS A CA 1
ATOM 562 C C . LYS A 1 69 ? 0.478 6.895 -8.575 1.00 84.00 69 LYS A C 1
ATOM 564 O O . LYS A 1 69 ? 0.354 8.109 -8.651 1.00 84.00 69 LYS A O 1
ATOM 569 N N . CYS A 1 70 ? 1.671 6.316 -8.523 1.00 79.88 70 CYS A N 1
ATOM 570 C CA . CYS A 1 70 ? 2.918 7.068 -8.614 1.00 79.88 70 CYS A CA 1
ATOM 571 C C . CYS A 1 70 ? 3.077 7.734 -9.996 1.00 79.88 70 CYS A C 1
ATOM 573 O O . CYS A 1 70 ? 3.530 8.871 -10.076 1.00 79.88 70 CYS A O 1
ATOM 575 N N . LYS A 1 71 ? 2.669 7.067 -11.086 1.00 81.31 71 LYS A N 1
ATOM 576 C CA . LYS A 1 71 ? 2.654 7.654 -12.437 1.00 81.31 71 LYS A CA 1
ATOM 577 C C . LYS A 1 71 ? 1.623 8.771 -12.575 1.00 81.31 71 LYS A C 1
ATOM 579 O O . LYS A 1 71 ? 1.954 9.796 -13.154 1.00 81.31 71 LYS A O 1
ATOM 584 N N . ASP A 1 72 ? 0.424 8.575 -12.037 1.00 81.00 72 ASP A N 1
ATOM 585 C CA . ASP A 1 72 ? -0.671 9.553 -12.043 1.00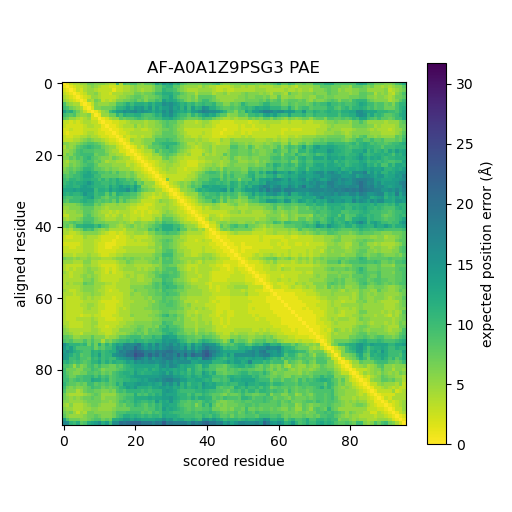 81.00 72 ASP A CA 1
ATOM 586 C C . ASP A 1 72 ? -0.257 10.856 -11.335 1.00 81.00 72 ASP A C 1
ATOM 588 O O . ASP A 1 72 ? -0.391 11.946 -11.880 1.00 81.00 72 ASP A O 1
ATOM 592 N N . GLU A 1 73 ? 0.368 10.737 -10.160 1.00 75.94 73 GLU A N 1
ATOM 593 C CA . GLU A 1 73 ? 0.757 11.888 -9.334 1.00 75.94 73 GLU A CA 1
ATOM 594 C C . GLU A 1 73 ? 2.094 12.532 -9.747 1.00 75.94 73 GLU A C 1
ATOM 596 O O . GLU A 1 73 ? 2.365 13.683 -9.403 1.00 75.94 73 GLU A O 1
ATOM 601 N N . HIS A 1 74 ? 2.992 11.801 -10.420 1.00 65.50 74 HIS A N 1
ATOM 602 C CA . HIS A 1 74 ? 4.356 12.279 -10.712 1.00 65.50 74 HIS A CA 1
ATOM 603 C C . HIS A 1 74 ? 4.724 12.291 -12.198 1.00 65.50 74 HIS A C 1
ATOM 605 O O . HIS A 1 74 ? 5.877 12.590 -12.521 1.00 65.50 74 HIS A O 1
ATOM 611 N N . GLY A 1 75 ? 3.804 11.920 -13.093 1.00 59.53 75 GLY A N 1
ATOM 612 C CA . GLY A 1 75 ? 4.063 11.737 -14.527 1.00 59.53 75 GLY A CA 1
ATOM 613 C C . GLY A 1 75 ? 5.041 10.597 -14.847 1.00 59.53 75 GLY A C 1
ATOM 614 O O . GLY A 1 75 ? 5.390 10.387 -16.005 1.00 59.53 75 GLY A O 1
ATOM 615 N N . GLY A 1 76 ? 5.510 9.865 -13.829 1.00 61.41 76 GLY A N 1
ATOM 616 C CA . GLY A 1 76 ? 6.532 8.829 -13.936 1.00 61.41 76 GLY A CA 1
ATOM 617 C C . GLY A 1 76 ? 7.123 8.440 -12.576 1.00 61.41 76 GLY A C 1
ATOM 618 O O . GLY A 1 76 ? 7.177 9.238 -11.641 1.00 61.41 76 GLY A O 1
ATOM 619 N N . GLY A 1 77 ? 7.598 7.200 -12.463 1.00 61.00 77 GLY A N 1
ATOM 620 C CA . GLY A 1 77 ? 8.250 6.680 -11.260 1.00 61.00 77 GLY A CA 1
ATOM 621 C C . GLY A 1 77 ? 9.175 5.511 -11.588 1.00 61.00 77 GLY A C 1
ATOM 622 O O . GLY A 1 77 ? 9.170 5.023 -12.713 1.00 61.00 77 GLY A O 1
ATOM 623 N N . THR A 1 78 ? 9.917 5.016 -10.594 1.00 63.53 78 THR A N 1
ATOM 624 C CA . THR A 1 78 ? 10.888 3.903 -10.726 1.00 63.53 78 THR A CA 1
ATOM 625 C C . THR A 1 78 ? 10.260 2.560 -11.138 1.00 63.53 78 THR A C 1
ATOM 627 O O . THR A 1 78 ? 10.945 1.553 -11.249 1.00 63.53 78 THR A O 1
ATOM 630 N N . GLY A 1 79 ? 8.938 2.506 -11.319 1.00 71.12 79 GLY A N 1
ATOM 631 C CA . GLY A 1 79 ? 8.225 1.286 -11.675 1.00 71.12 79 GLY A CA 1
ATOM 632 C C . GLY A 1 79 ? 8.136 0.272 -10.530 1.00 71.12 79 GLY A C 1
ATOM 633 O O . GLY A 1 79 ? 8.225 0.620 -9.340 1.00 71.12 79 GLY A O 1
ATOM 634 N N . ARG A 1 80 ? 7.891 -0.987 -10.914 1.00 76.88 80 ARG A N 1
ATOM 635 C CA . ARG A 1 80 ? 7.826 -2.132 -9.996 1.00 76.88 80 ARG A CA 1
ATOM 636 C C . ARG A 1 80 ? 9.203 -2.414 -9.399 1.00 76.88 80 ARG A C 1
ATOM 638 O O . ARG A 1 80 ? 10.233 -2.145 -10.015 1.00 76.88 80 ARG A O 1
ATOM 645 N N . MET A 1 81 ? 9.226 -2.960 -8.192 1.00 73.19 81 MET A N 1
ATOM 646 C CA . MET A 1 81 ? 10.445 -3.444 -7.571 1.00 73.19 81 MET A CA 1
ATOM 647 C C . MET A 1 81 ? 10.949 -4.667 -8.336 1.00 73.19 81 MET A C 1
ATOM 649 O O . MET A 1 81 ? 10.266 -5.682 -8.427 1.00 73.19 81 MET A O 1
ATOM 653 N N . LEU A 1 82 ? 12.160 -4.569 -8.878 1.00 73.88 82 LEU A N 1
ATOM 654 C CA . LEU A 1 82 ? 12.842 -5.679 -9.521 1.00 73.88 82 LEU A CA 1
ATOM 655 C C . LEU A 1 82 ? 13.953 -6.141 -8.585 1.00 73.88 82 LEU A C 1
ATOM 657 O O . LEU A 1 82 ? 14.893 -5.395 -8.301 1.00 73.88 82 LEU A O 1
ATOM 661 N N . ILE A 1 83 ? 13.821 -7.371 -8.090 1.00 67.56 83 ILE A N 1
ATOM 662 C CA . ILE A 1 83 ? 14.830 -8.005 -7.240 1.00 67.56 83 ILE A CA 1
ATOM 663 C C . ILE A 1 83 ? 16.154 -8.035 -8.016 1.00 67.56 83 ILE A C 1
ATOM 665 O O . ILE A 1 83 ? 16.199 -8.507 -9.151 1.00 67.56 83 ILE A O 1
ATOM 669 N N . GLY A 1 84 ? 17.215 -7.491 -7.418 1.00 70.25 84 GLY A N 1
ATOM 670 C CA . GLY A 1 84 ? 18.553 -7.425 -8.016 1.00 70.25 84 GLY A CA 1
ATOM 671 C C . GLY A 1 84 ? 18.856 -6.167 -8.838 1.00 70.25 84 GLY A C 1
ATOM 672 O O . GLY A 1 84 ? 20.014 -5.959 -9.175 1.00 70.25 84 GLY A O 1
ATOM 673 N N . LYS A 1 85 ? 17.866 -5.313 -9.131 1.00 71.38 85 LYS A N 1
ATOM 674 C CA . LYS A 1 85 ? 18.094 -3.983 -9.740 1.00 71.38 85 LYS A CA 1
ATOM 675 C C . LYS A 1 85 ? 17.790 -2.830 -8.795 1.00 71.38 85 LYS A C 1
ATOM 677 O O . LYS A 1 85 ? 18.298 -1.731 -8.976 1.00 71.38 85 LYS A O 1
ATOM 682 N N . HIS A 1 86 ? 16.915 -3.072 -7.825 1.00 77.38 86 HIS A N 1
ATOM 683 C CA . HIS A 1 86 ? 16.385 -2.051 -6.939 1.00 77.38 86 HIS A CA 1
ATOM 684 C C . HIS A 1 86 ? 16.707 -2.382 -5.483 1.00 77.38 86 HIS A C 1
ATOM 686 O O . HIS A 1 86 ? 16.510 -3.516 -5.042 1.00 77.38 86 HIS A O 1
ATOM 692 N N . GLU A 1 87 ? 17.126 -1.373 -4.724 1.00 78.38 87 GLU A N 1
ATOM 693 C CA . GLU A 1 87 ? 17.268 -1.442 -3.273 1.00 78.38 87 GLU A CA 1
ATOM 694 C C . GLU A 1 87 ? 16.240 -0.550 -2.563 1.00 78.38 87 GLU A C 1
ATOM 696 O O . GLU A 1 87 ? 15.770 0.462 -3.092 1.00 78.38 87 GLU A O 1
ATOM 701 N N . LEU A 1 88 ? 15.868 -0.938 -1.342 1.00 75.62 88 LEU A N 1
ATOM 702 C CA . LEU A 1 88 ? 14.967 -0.175 -0.479 1.00 75.62 88 LEU A CA 1
ATOM 703 C C . LEU A 1 88 ? 15.785 0.590 0.562 1.00 75.62 88 LEU A C 1
ATOM 705 O O . LEU A 1 88 ? 16.074 0.076 1.641 1.00 75.62 88 LEU A O 1
ATOM 709 N N . VAL A 1 89 ? 16.093 1.853 0.279 1.00 75.62 89 VAL A N 1
ATOM 710 C CA . VAL A 1 89 ? 16.770 2.739 1.235 1.00 75.62 89 VAL A CA 1
ATOM 711 C C . VAL A 1 89 ? 15.714 3.543 1.989 1.00 75.62 89 VAL A C 1
ATOM 713 O O . VAL A 1 89 ? 14.991 4.344 1.397 1.00 75.62 89 VAL A O 1
ATOM 716 N N . ASN A 1 90 ? 15.582 3.338 3.305 1.00 76.75 90 ASN A N 1
ATOM 717 C CA . ASN A 1 90 ? 14.551 3.984 4.139 1.00 76.75 90 ASN A CA 1
ATOM 718 C C . ASN A 1 90 ? 13.113 3.805 3.606 1.00 76.75 90 ASN A C 1
ATOM 720 O O . ASN A 1 90 ? 12.278 4.712 3.717 1.00 76.75 90 ASN A O 1
ATOM 724 N N . ASN A 1 91 ? 12.834 2.633 3.031 1.00 78.06 91 ASN A N 1
ATOM 725 C CA . ASN A 1 91 ? 11.575 2.255 2.384 1.00 78.06 91 ASN A CA 1
ATOM 726 C C . ASN A 1 91 ? 11.305 3.012 1.072 1.00 78.06 91 ASN A C 1
ATOM 728 O O . ASN A 1 91 ? 10.179 3.018 0.591 1.00 78.06 91 ASN A O 1
ATOM 732 N N . VAL A 1 92 ? 12.308 3.656 0.481 1.00 79.50 92 VAL A N 1
ATOM 733 C CA . VAL A 1 92 ? 12.232 4.269 -0.848 1.00 79.50 92 VAL A CA 1
ATOM 734 C C . VAL A 1 92 ? 12.989 3.387 -1.829 1.00 79.50 92 VAL A C 1
ATOM 736 O O . VAL A 1 92 ? 14.100 2.967 -1.524 1.00 79.50 92 VAL A O 1
ATOM 739 N N . ILE A 1 93 ? 12.405 3.120 -3.000 1.00 77.50 93 ILE A N 1
ATOM 740 C CA . ILE A 1 93 ? 13.132 2.407 -4.055 1.00 77.50 93 ILE A CA 1
ATOM 741 C C . ILE A 1 93 ? 14.179 3.326 -4.679 1.00 77.50 93 ILE A C 1
ATOM 743 O O . ILE A 1 93 ? 13.837 4.409 -5.164 1.00 77.50 93 ILE A O 1
ATOM 747 N N . LYS A 1 94 ? 15.421 2.847 -4.703 1.00 75.19 94 LYS A N 1
ATOM 748 C CA . LYS A 1 94 ? 16.523 3.376 -5.504 1.00 75.19 94 LYS A CA 1
ATOM 749 C C . LYS A 1 94 ? 17.018 2.308 -6.475 1.00 75.19 94 LYS A C 1
ATOM 751 O O . LYS A 1 94 ? 16.955 1.119 -6.167 1.00 75.19 94 LYS A O 1
ATOM 756 N N . GLU A 1 95 ? 17.462 2.747 -7.645 1.00 73.44 95 GLU A N 1
ATOM 757 C CA . GLU A 1 95 ? 18.220 1.901 -8.567 1.00 73.44 95 GLU A CA 1
ATOM 758 C C . GLU A 1 95 ? 19.635 1.704 -8.011 1.00 73.44 95 GLU A C 1
ATOM 760 O O . GLU A 1 95 ? 20.196 2.643 -7.439 1.00 73.44 95 GLU A O 1
ATOM 765 N N . ILE A 1 96 ? 20.136 0.470 -8.123 1.00 63.75 96 ILE A N 1
ATOM 766 C CA . ILE A 1 96 ? 21.493 0.054 -7.737 1.00 63.75 96 ILE A CA 1
ATOM 767 C C . ILE A 1 96 ? 22.450 0.329 -8.896 1.00 63.75 96 ILE A C 1
ATOM 769 O O . ILE A 1 96 ? 22.062 0.018 -10.047 1.00 63.75 96 ILE A O 1
#

Mean predicted aligned error: 7.14 Å

Sequence (96 aa):
MLIRKSSKGHDLQLYRNTTPGAVRTKKFKDGTTETLTYPSSKNYFLVFNRNVIQRSDSWDTIEQAYVDKCKDEHGGGTGRMLIGKHELVNNVIKEI

Foldseek 3Di:
DWQADEPPPFPKTKDFPPDAQDWDWDQDPVRDIQIATHHNDAGIFIAGPSDTPDGHNDPVVVQQVSQVVCCVVPVHDPHGDDPPQWDQDVRYTDGD